Protein AF-A0A961IF48-F1 (afdb_monomer)

pLDDT: mean 89.87, std 9.34, range [48.53, 97.75]

Foldseek 3Di:
DDDPVVCVPAQEDEDAPDPTFWDPLVPLQVLQQVLQVVLCVVPVDDPDRDHSVLQVVCPQPALQVSLCSRGVPDDSVSSVVSSVSSVVSSVVCVVVPDTDTPPCSVVVVVVSVVVNHHYHYDGSDD

Nearest PDB structures (foldseek):
  3d6j-assembly1_A  TM=7.816E-01  e=1.452E-04  Bacteroides fragilis NCTC 9343
  8h5s-assembly1_A  TM=7.092E-01  e=9.292E-04  Mycobacterium tuberculosis H37Rv
  4uas-assembly2_B  TM=6.789E-01  e=2.822E-02  Cereibacter sphaeroides
  4uau-assembly2_B  TM=6.406E-01  e=6.146E-02  Cereibacter sphaeroides

Sequence (126 aa):
MSDPSTLKNIKNILWDVDGTLFSSEGIIHQIYQDVFQAYRARHGVPRRVPTLPEILDQIGKPVKTIFENLAPDLSDEQRSQIGLSILHGLVQAITSGLGEHYADVRAVLEALHGRGYRFFAASNGR

Radius of gyration: 18.22 Å; Cα contacts (8 Å, |Δi|>4): 117; chains: 1; bounding box: 40×29×53 Å

Structure (mmCIF, N/CA/C/O backbone):
data_AF-A0A961IF48-F1
#
_entry.id   AF-A0A961IF48-F1
#
loop_
_atom_site.group_PDB
_atom_site.id
_atom_site.type_symbol
_atom_site.label_atom_id
_atom_site.label_alt_id
_atom_site.label_comp_id
_atom_site.label_asym_id
_atom_site.label_entity_id
_atom_site.label_seq_id
_atom_site.pdbx_PDB_ins_code
_atom_site.Cartn_x
_atom_site.Cartn_y
_atom_site.Cartn_z
_atom_site.occupancy
_atom_site.B_iso_or_equiv
_atom_site.auth_seq_id
_atom_site.auth_comp_id
_atom_site.auth_asym_id
_atom_site.auth_atom_id
_atom_site.pdbx_PDB_model_num
ATOM 1 N N . MET A 1 1 ? -3.699 -18.959 23.657 1.00 48.53 1 MET A N 1
ATOM 2 C CA . MET A 1 1 ? -4.980 -18.224 23.583 1.00 48.53 1 MET A CA 1
ATOM 3 C C . MET A 1 1 ? -5.005 -17.247 24.741 1.00 48.53 1 MET A C 1
ATOM 5 O O . MET A 1 1 ? -4.763 -17.671 25.862 1.00 48.53 1 MET A O 1
ATOM 9 N N . SER A 1 2 ? -5.179 -15.959 24.465 1.00 58.34 2 SER A N 1
ATOM 10 C CA . SER A 1 2 ? -5.225 -14.902 25.482 1.00 58.34 2 SER A CA 1
ATOM 11 C C . SER A 1 2 ? -6.478 -15.060 26.349 1.00 58.34 2 SER A C 1
ATOM 13 O O . SER A 1 2 ? -7.533 -15.412 25.823 1.00 58.34 2 SER A O 1
ATOM 15 N N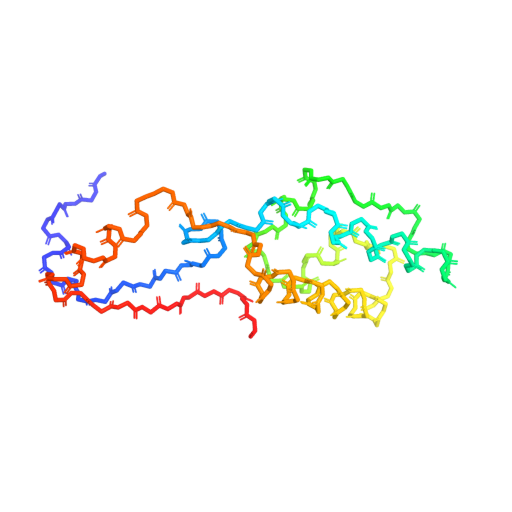 . ASP A 1 3 ? -6.383 -14.794 27.653 1.00 65.81 3 ASP A N 1
ATOM 16 C CA . ASP A 1 3 ? -7.545 -14.774 28.549 1.00 65.81 3 ASP A CA 1
ATOM 17 C C . ASP A 1 3 ? -8.537 -13.679 28.086 1.00 65.81 3 ASP A C 1
ATOM 19 O O . ASP A 1 3 ? -8.134 -12.515 27.964 1.00 65.81 3 ASP A O 1
ATOM 23 N N . PRO A 1 4 ? -9.822 -13.995 27.829 1.00 61.09 4 PRO A N 1
ATOM 24 C CA . PRO A 1 4 ? -10.849 -13.011 27.474 1.00 61.09 4 PRO A CA 1
ATOM 25 C C . PRO A 1 4 ? -10.985 -11.855 28.479 1.00 61.09 4 PRO A C 1
ATOM 27 O O . PRO A 1 4 ? -11.462 -10.775 28.125 1.00 61.09 4 PRO A O 1
ATOM 30 N N . SER A 1 5 ? -10.550 -12.048 29.730 1.00 65.12 5 SER A N 1
ATOM 31 C CA . SER A 1 5 ? -10.527 -11.007 30.759 1.00 65.12 5 SER A CA 1
ATOM 32 C C . SER A 1 5 ? -9.599 -9.830 30.417 1.00 65.12 5 SER A C 1
ATOM 34 O O . SER A 1 5 ? -9.872 -8.701 30.830 1.00 65.12 5 SER A O 1
ATOM 36 N N . THR A 1 6 ? -8.571 -10.057 29.589 1.00 64.50 6 THR A N 1
ATOM 37 C CA . THR A 1 6 ? -7.548 -9.061 29.217 1.00 64.50 6 THR A CA 1
ATOM 38 C C . THR A 1 6 ? -8.125 -7.891 28.406 1.00 64.50 6 THR A C 1
ATOM 40 O O . THR A 1 6 ? -7.584 -6.789 28.420 1.00 64.50 6 THR A O 1
ATOM 43 N N . LEU A 1 7 ? -9.259 -8.095 27.724 1.00 68.25 7 LEU A N 1
ATOM 44 C CA . LEU A 1 7 ? -9.898 -7.076 26.880 1.00 68.25 7 LEU A CA 1
ATOM 45 C C . LEU A 1 7 ? -10.896 -6.185 27.641 1.00 68.25 7 LEU A C 1
ATOM 47 O O . LEU A 1 7 ? -11.366 -5.192 27.082 1.00 68.25 7 LEU A O 1
ATOM 51 N N . LYS A 1 8 ? -11.220 -6.501 28.908 1.00 71.50 8 LYS A N 1
ATOM 52 C CA . LYS A 1 8 ? -12.297 -5.838 29.678 1.00 71.50 8 LYS A CA 1
ATOM 53 C C . LYS A 1 8 ? -12.125 -4.322 29.827 1.00 71.50 8 LYS A C 1
ATOM 55 O O . LYS A 1 8 ? -13.119 -3.617 29.979 1.00 71.50 8 LYS A O 1
ATOM 60 N N . ASN A 1 9 ? -10.893 -3.823 29.732 1.00 81.31 9 ASN A N 1
ATOM 61 C CA . ASN A 1 9 ? -10.572 -2.405 29.915 1.00 81.31 9 ASN A CA 1
ATOM 62 C C . ASN A 1 9 ? -10.121 -1.700 28.626 1.00 81.31 9 ASN A C 1
ATOM 64 O O . ASN A 1 9 ? -9.730 -0.533 28.677 1.00 81.31 9 ASN A O 1
ATOM 68 N N . ILE A 1 10 ? -10.175 -2.364 27.466 1.00 86.31 10 ILE A N 1
ATOM 69 C CA . ILE A 1 10 ? -9.822 -1.713 26.202 1.00 86.31 10 ILE A CA 1
ATOM 70 C C . ILE A 1 10 ? -10.918 -0.719 25.825 1.00 86.31 10 ILE A C 1
ATOM 72 O O . ILE A 1 10 ? -12.102 -1.050 25.795 1.00 86.31 10 ILE A O 1
ATOM 76 N N . LYS A 1 11 ? -10.504 0.512 25.523 1.00 89.44 11 LYS A N 1
ATOM 77 C CA . LYS A 1 11 ? -11.384 1.597 25.060 1.00 89.44 11 LYS A CA 1
ATOM 78 C C . LYS A 1 11 ? -10.952 2.211 23.735 1.00 89.44 11 LYS A C 1
ATOM 80 O O . LYS A 1 11 ? -11.715 2.970 23.150 1.00 89.44 11 LYS A O 1
ATOM 85 N N . ASN A 1 12 ? -9.753 1.885 23.264 1.00 93.94 12 ASN A N 1
ATOM 86 C CA . ASN A 1 12 ? -9.179 2.426 22.039 1.00 93.94 12 ASN A CA 1
ATOM 87 C C . ASN A 1 12 ? -8.789 1.266 21.132 1.00 93.94 12 ASN A C 1
ATOM 89 O O . ASN A 1 12 ? -8.155 0.3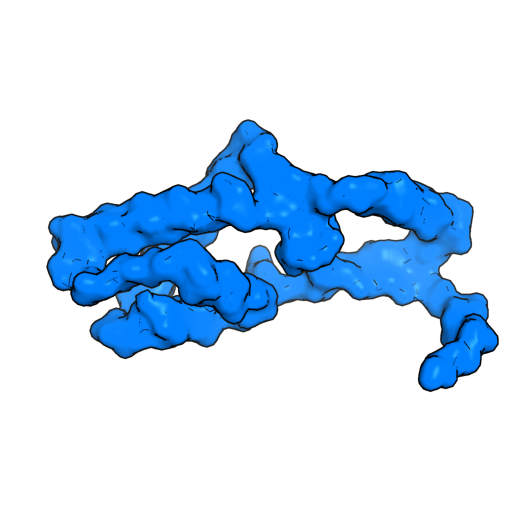23 21.603 1.00 93.94 12 ASN A O 1
ATOM 93 N N . ILE A 1 13 ? -9.148 1.356 19.857 1.00 93.50 13 ILE A N 1
ATOM 94 C CA . ILE A 1 13 ? -8.756 0.396 18.829 1.00 93.50 13 ILE A CA 1
ATOM 95 C C . ILE A 1 13 ? -8.024 1.169 17.739 1.00 93.50 13 ILE A C 1
ATOM 97 O O . ILE A 1 13 ? -8.522 2.187 17.253 1.00 93.50 13 ILE A O 1
ATOM 101 N N . LEU A 1 14 ? -6.825 0.702 17.409 1.00 94.12 14 LEU A N 1
ATOM 102 C CA . LEU A 1 14 ? -6.018 1.222 16.318 1.00 94.12 14 LEU A CA 1
ATOM 103 C C . LEU A 1 14 ? -6.194 0.266 15.140 1.00 94.12 14 LEU A C 1
ATOM 105 O O . LEU A 1 14 ? -5.973 -0.934 15.294 1.00 94.12 14 LEU A O 1
ATOM 109 N N . TRP A 1 15 ? -6.613 0.800 14.000 1.00 92.12 15 TRP A N 1
ATOM 110 C CA . TRP A 1 15 ? -6.866 0.045 12.781 1.00 92.12 15 TRP A CA 1
ATOM 111 C C . TRP A 1 15 ? -5.832 0.408 11.731 1.00 92.12 15 TRP A C 1
ATOM 113 O O . TRP A 1 15 ? -5.635 1.592 11.455 1.00 92.12 15 TRP A O 1
ATOM 123 N N . ASP A 1 16 ? -5.230 -0.594 11.103 1.00 90.19 16 ASP A N 1
ATOM 124 C CA . ASP A 1 16 ? -4.688 -0.368 9.768 1.00 90.19 16 ASP A CA 1
ATOM 125 C C . ASP A 1 16 ? -5.846 -0.081 8.789 1.00 90.19 16 ASP A C 1
ATOM 127 O O . ASP A 1 16 ? -7.014 -0.346 9.091 1.00 90.19 16 ASP A O 1
ATOM 131 N N . VAL A 1 17 ? -5.544 0.509 7.636 1.00 87.44 17 VAL A N 1
ATOM 132 C CA . VAL A 1 17 ? -6.547 0.919 6.644 1.00 87.44 17 VAL A CA 1
ATOM 133 C C . VAL A 1 17 ? -6.540 -0.042 5.464 1.00 87.44 17 VAL A C 1
ATOM 135 O O . VAL A 1 17 ? -7.516 -0.774 5.270 1.00 87.44 17 VAL A O 1
ATOM 138 N N . ASP A 1 18 ? -5.444 -0.070 4.707 1.00 83.94 18 ASP A N 1
ATOM 139 C CA . ASP A 1 18 ? -5.292 -0.929 3.535 1.00 83.94 18 ASP A CA 1
ATOM 140 C C . ASP A 1 18 ? -5.229 -2.399 3.954 1.00 83.94 18 ASP A C 1
ATOM 142 O O . ASP A 1 18 ? -4.505 -2.774 4.870 1.00 83.94 18 ASP A O 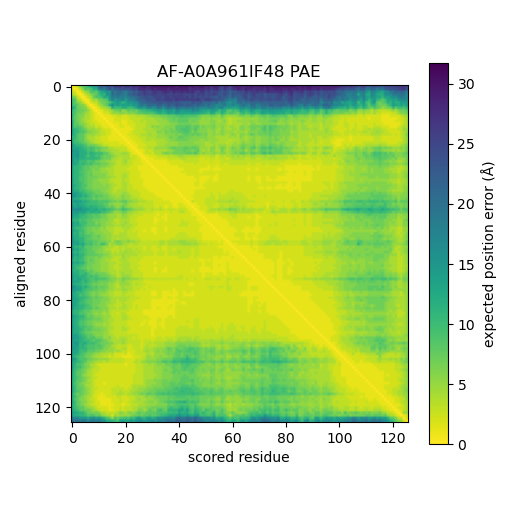1
ATOM 146 N N . GLY A 1 19 ? -6.032 -3.249 3.317 1.00 82.12 19 GLY A N 1
ATOM 147 C CA . GLY A 1 19 ? -6.089 -4.671 3.673 1.00 82.12 19 GLY A CA 1
ATOM 148 C C . GLY A 1 19 ? -6.826 -4.971 4.986 1.00 82.12 19 GLY A C 1
ATOM 149 O O . GLY A 1 19 ? -6.933 -6.136 5.356 1.00 82.12 19 GLY A O 1
ATOM 150 N N . THR A 1 20 ? -7.362 -3.952 5.673 1.00 89.88 20 THR A N 1
ATOM 151 C CA . THR A 1 20 ? -8.121 -4.111 6.928 1.00 89.88 20 THR A CA 1
ATOM 152 C C . THR A 1 20 ? -9.515 -3.488 6.849 1.00 89.88 20 THR A C 1
ATOM 154 O O . THR A 1 20 ? -10.514 -4.189 6.988 1.00 89.88 20 THR A O 1
ATOM 157 N N . LEU A 1 21 ? -9.609 -2.174 6.627 1.00 90.69 21 LEU A N 1
ATOM 158 C CA . LEU A 1 21 ? -10.887 -1.459 6.504 1.00 90.69 21 LEU A CA 1
ATOM 159 C C . LEU A 1 21 ? -11.294 -1.261 5.042 1.00 90.69 21 LEU A C 1
ATOM 161 O O . LEU A 1 21 ? -12.484 -1.207 4.727 1.00 90.69 21 LEU A O 1
ATOM 165 N N . PHE A 1 22 ? -10.303 -1.152 4.160 1.00 88.38 22 PHE A N 1
ATOM 166 C CA . PHE A 1 22 ? -10.475 -0.811 2.758 1.00 88.38 22 PHE A CA 1
ATOM 167 C C . PHE A 1 22 ? -9.595 -1.698 1.873 1.00 88.38 22 PHE A C 1
ATOM 169 O O . PHE A 1 22 ? -8.462 -2.030 2.230 1.00 88.38 22 PHE A O 1
ATOM 176 N N . SER A 1 23 ? -10.125 -2.076 0.714 1.00 86.69 23 SER A N 1
ATOM 177 C CA . SER A 1 23 ? -9.415 -2.786 -0.340 1.00 86.69 23 SER A CA 1
ATOM 178 C C . SER A 1 23 ? -9.217 -1.869 -1.542 1.00 86.69 23 SER A C 1
ATOM 180 O O . SER A 1 23 ? -10.168 -1.371 -2.151 1.00 86.69 23 SER A O 1
ATOM 182 N N . SER A 1 24 ? -7.949 -1.682 -1.900 1.00 83.31 24 SER A N 1
ATOM 183 C CA . SER A 1 24 ? -7.517 -1.028 -3.133 1.00 83.31 24 SER A CA 1
ATOM 184 C C . SER A 1 24 ? -7.109 -2.039 -4.216 1.00 83.31 24 SER A C 1
ATOM 186 O O . SER A 1 24 ? -6.692 -1.632 -5.298 1.00 83.31 24 SER A O 1
ATOM 188 N N . GLU A 1 25 ? -7.267 -3.351 -3.991 1.00 83.31 25 GLU A N 1
ATOM 189 C CA . GLU A 1 25 ? -6.801 -4.396 -4.920 1.00 83.31 25 GLU A CA 1
ATOM 190 C C . GLU A 1 25 ? -7.399 -4.254 -6.328 1.00 83.31 25 GLU A C 1
ATOM 192 O O . GLU A 1 25 ? -6.690 -4.386 -7.328 1.00 83.31 25 GLU A O 1
ATOM 197 N N . GLY A 1 26 ? -8.686 -3.900 -6.413 1.00 83.69 26 GLY A N 1
ATOM 198 C CA . GLY A 1 26 ? -9.387 -3.713 -7.687 1.00 83.69 26 GLY A CA 1
ATOM 199 C C . GLY A 1 26 ? -8.892 -2.524 -8.519 1.00 83.69 26 GLY A C 1
ATOM 200 O O . GLY A 1 26 ? -9.120 -2.490 -9.726 1.00 83.69 26 GLY A O 1
ATOM 201 N N . ILE A 1 27 ? -8.198 -1.560 -7.905 1.00 89.00 27 ILE A N 1
ATOM 202 C CA . ILE A 1 27 ? -7.684 -0.355 -8.582 1.00 89.00 27 ILE A CA 1
ATOM 203 C C . ILE A 1 27 ? -6.162 -0.360 -8.724 1.00 89.00 27 ILE A C 1
ATOM 205 O O . ILE A 1 27 ? -5.619 0.238 -9.656 1.00 89.00 27 ILE A O 1
ATOM 209 N N . ILE A 1 28 ? -5.459 -1.047 -7.824 1.00 90.38 28 ILE A N 1
ATOM 210 C CA . ILE A 1 28 ? -4.011 -0.923 -7.694 1.00 90.38 28 ILE A CA 1
ATOM 211 C C . ILE A 1 28 ? -3.269 -1.472 -8.905 1.00 90.38 28 ILE A C 1
ATOM 213 O O . ILE A 1 28 ? -2.295 -0.870 -9.352 1.00 90.38 28 ILE A O 1
ATOM 217 N N . HIS A 1 29 ? -3.756 -2.577 -9.479 1.00 91.50 29 HIS A N 1
ATOM 218 C CA . HIS A 1 29 ? -3.082 -3.215 -10.600 1.00 91.50 29 HIS A CA 1
ATOM 219 C C . HIS A 1 29 ? -2.965 -2.260 -11.784 1.00 91.50 29 HIS A C 1
ATOM 221 O O . HIS A 1 29 ? -1.870 -2.046 -12.302 1.00 91.50 29 HIS A O 1
ATOM 227 N N . GLN A 1 30 ? -4.093 -1.670 -12.184 1.00 92.81 30 GLN A N 1
ATOM 228 C CA . GLN A 1 30 ? -4.162 -0.833 -13.371 1.00 92.81 30 GLN A CA 1
ATOM 229 C C . GLN A 1 30 ? -3.312 0.428 -13.200 1.00 92.81 30 GLN A C 1
ATOM 231 O O . GLN A 1 30 ? -2.512 0.747 -14.072 1.00 92.81 30 GLN A O 1
ATOM 236 N N . ILE A 1 31 ? -3.398 1.083 -12.039 1.00 95.69 31 ILE A N 1
ATOM 237 C CA . ILE A 1 31 ? -2.632 2.305 -11.760 1.00 95.69 31 ILE A CA 1
ATOM 238 C C . ILE A 1 31 ? -1.125 2.038 -11.797 1.00 95.69 31 ILE A C 1
ATOM 240 O O . ILE A 1 31 ? -0.373 2.808 -12.396 1.00 95.69 31 ILE A O 1
ATOM 244 N N . TYR A 1 32 ? -0.666 0.939 -11.192 1.00 96.44 32 TYR A N 1
ATOM 245 C CA . TYR A 1 32 ? 0.748 0.572 -11.243 1.00 96.44 32 TYR A CA 1
ATOM 246 C C . TYR A 1 32 ? 1.192 0.251 -12.672 1.00 96.44 32 TYR A C 1
ATOM 248 O O . TYR A 1 32 ? 2.245 0.730 -13.090 1.00 96.44 32 TYR A O 1
ATOM 256 N N . GLN A 1 33 ? 0.401 -0.515 -13.431 1.00 96.31 33 GLN A N 1
ATOM 257 C CA . GLN A 1 33 ? 0.705 -0.816 -14.832 1.00 96.31 33 GLN A CA 1
ATOM 258 C C . GLN A 1 33 ? 0.839 0.467 -15.653 1.00 96.31 33 GLN A C 1
ATOM 260 O O . GLN A 1 33 ? 1.871 0.668 -16.292 1.00 96.31 33 GLN A O 1
ATOM 265 N N . ASP A 1 34 ? -0.146 1.359 -15.575 1.00 96.75 34 ASP A N 1
ATOM 266 C CA . ASP A 1 34 ? -0.177 2.594 -16.355 1.00 96.75 34 ASP A CA 1
ATOM 267 C C . ASP A 1 34 ? 1.024 3.486 -16.038 1.00 96.75 34 ASP A C 1
ATOM 269 O O . ASP A 1 34 ? 1.715 3.952 -16.947 1.00 96.75 34 ASP A O 1
ATOM 273 N N . VAL A 1 35 ? 1.340 3.675 -14.752 1.00 97.75 35 VAL A N 1
ATOM 274 C CA . VAL A 1 35 ? 2.470 4.518 -14.344 1.00 97.75 35 VAL A CA 1
ATOM 275 C C . VAL A 1 35 ? 3.804 3.908 -14.766 1.00 97.75 35 VAL A C 1
ATOM 277 O O . VAL A 1 35 ? 4.629 4.607 -15.357 1.00 97.75 35 VAL A O 1
ATOM 280 N N . PHE A 1 36 ? 4.042 2.621 -14.497 1.00 97.50 36 PHE A N 1
ATOM 281 C CA . PHE A 1 36 ? 5.310 1.980 -14.856 1.00 97.50 36 PHE A CA 1
ATOM 282 C C . PHE A 1 36 ? 5.508 1.926 -16.374 1.00 97.50 36 PHE A C 1
ATOM 284 O O . PHE A 1 36 ? 6.613 2.181 -16.859 1.00 97.50 36 PHE A O 1
ATOM 291 N N . GLN A 1 37 ? 4.453 1.629 -17.137 1.00 97.31 37 GLN A N 1
ATOM 292 C CA . GLN A 1 37 ? 4.514 1.606 -18.597 1.00 97.31 37 GLN A CA 1
ATOM 293 C C . GLN A 1 37 ? 4.752 3.004 -19.171 1.00 97.31 37 GLN A C 1
ATOM 295 O O . GLN A 1 37 ? 5.627 3.160 -20.025 1.00 97.31 37 GLN A O 1
ATOM 300 N N . ALA A 1 38 ? 4.051 4.029 -18.675 1.00 97.25 38 ALA A N 1
ATOM 301 C CA . ALA A 1 38 ? 4.257 5.411 -19.103 1.00 97.25 38 ALA A CA 1
ATOM 302 C C . ALA A 1 38 ? 5.675 5.905 -18.775 1.00 97.25 38 ALA A C 1
ATOM 304 O O . ALA A 1 38 ? 6.337 6.514 -19.621 1.00 97.25 38 ALA A O 1
ATOM 305 N N . TYR A 1 39 ? 6.178 5.594 -17.577 1.00 97.50 39 TYR A N 1
ATOM 306 C CA . TYR A 1 39 ? 7.535 5.952 -17.167 1.00 97.50 39 TYR A CA 1
ATOM 307 C C . TYR A 1 39 ? 8.581 5.272 -18.061 1.00 97.50 39 TYR A C 1
ATOM 309 O O . TYR A 1 39 ? 9.485 5.933 -18.578 1.00 97.50 39 TYR A O 1
ATOM 317 N N . ARG A 1 40 ? 8.395 3.979 -18.353 1.00 96.62 40 ARG A N 1
ATOM 318 C CA . ARG A 1 40 ? 9.249 3.216 -19.271 1.00 96.62 40 ARG A CA 1
ATOM 319 C C . ARG A 1 40 ? 9.213 3.745 -20.695 1.00 96.62 40 ARG A C 1
ATOM 321 O O . ARG A 1 40 ? 10.269 3.858 -21.311 1.00 96.62 40 ARG A O 1
ATOM 328 N N . ALA A 1 41 ? 8.044 4.102 -21.216 1.00 96.88 41 ALA A N 1
ATOM 329 C CA . ALA A 1 41 ? 7.922 4.687 -22.548 1.00 96.88 41 ALA A CA 1
ATOM 330 C C . ALA A 1 41 ? 8.668 6.029 -22.654 1.00 96.88 41 ALA A C 1
ATOM 332 O O . ALA A 1 41 ? 9.271 6.320 -23.684 1.00 96.88 41 ALA A O 1
ATOM 333 N N . ARG A 1 42 ? 8.664 6.826 -21.579 1.00 97.06 42 ARG A N 1
ATOM 334 C CA . ARG A 1 42 ? 9.309 8.144 -21.538 1.00 97.06 42 ARG A CA 1
ATOM 335 C C . ARG A 1 42 ? 10.818 8.090 -21.292 1.00 97.06 42 ARG A C 1
ATOM 337 O O . ARG A 1 42 ? 11.544 8.918 -21.836 1.00 97.06 42 ARG A O 1
ATOM 344 N N . HIS A 1 43 ? 11.285 7.162 -20.459 1.00 96.38 43 HIS A N 1
ATOM 345 C CA . HIS A 1 43 ? 12.661 7.155 -19.946 1.00 96.38 43 HIS A CA 1
ATOM 346 C C . HIS A 1 43 ? 13.472 5.906 -20.323 1.00 96.38 43 HIS A C 1
ATOM 348 O O . HIS A 1 43 ? 14.669 5.854 -20.054 1.00 96.38 43 HIS A O 1
ATOM 354 N N . GLY A 1 44 ? 12.848 4.889 -20.922 1.00 95.94 44 GLY A N 1
ATOM 355 C CA . GLY A 1 44 ? 13.485 3.609 -21.257 1.00 95.94 44 GLY A CA 1
ATOM 356 C C . GLY A 1 44 ? 13.715 2.668 -20.065 1.00 95.94 44 GLY A C 1
ATOM 357 O O . GLY A 1 44 ? 14.268 1.583 -20.241 1.00 95.94 44 GLY A O 1
ATOM 358 N N . VAL A 1 45 ? 13.283 3.058 -18.862 1.00 94.75 45 VAL A N 1
ATOM 359 C CA . VAL A 1 45 ? 13.424 2.326 -17.589 1.00 94.75 45 VAL A CA 1
ATOM 360 C C . VAL A 1 45 ? 12.133 2.456 -16.762 1.00 94.75 45 VAL A C 1
ATOM 362 O O . VAL A 1 45 ? 11.409 3.420 -16.988 1.00 94.75 45 VAL A O 1
ATOM 365 N N . PRO A 1 46 ? 11.82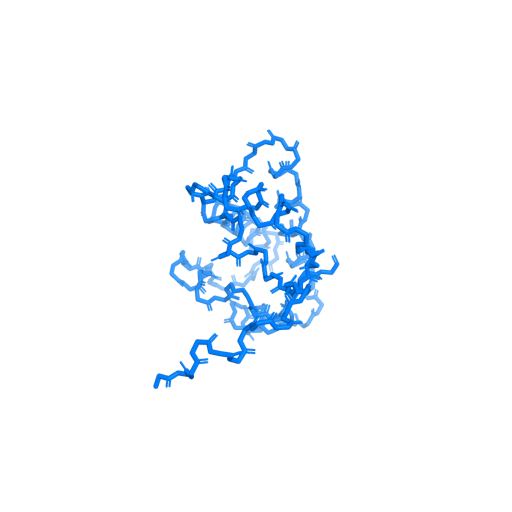4 1.565 -15.803 1.00 93.25 46 PRO A N 1
ATOM 366 C CA . PRO A 1 46 ? 12.556 0.342 -15.470 1.00 93.25 46 PRO A CA 1
ATOM 367 C C . PRO A 1 46 ? 12.441 -0.699 -16.584 1.00 93.25 46 PRO A C 1
ATOM 369 O O . PRO A 1 46 ? 11.550 -0.643 -17.437 1.00 93.25 46 PRO A O 1
ATOM 372 N N . ARG A 1 47 ? 13.365 -1.664 -16.612 1.00 89.69 47 ARG A N 1
ATOM 373 C CA . ARG A 1 47 ? 13.352 -2.714 -17.652 1.00 89.69 47 ARG A CA 1
ATOM 374 C C . ARG A 1 47 ? 12.119 -3.608 -17.567 1.00 89.69 47 ARG A C 1
ATOM 376 O O . ARG A 1 47 ? 11.695 -4.155 -18.586 1.00 89.69 47 ARG A O 1
ATOM 383 N N . ARG A 1 48 ? 11.565 -3.744 -16.364 1.00 93.12 48 ARG A N 1
ATOM 384 C CA . ARG A 1 48 ? 10.456 -4.630 -16.027 1.00 93.12 48 ARG A CA 1
ATOM 385 C C . ARG A 1 48 ? 9.321 -3.838 -15.393 1.00 93.12 48 ARG A C 1
ATOM 387 O O . ARG A 1 48 ? 9.563 -2.945 -14.589 1.00 93.12 48 ARG A O 1
ATOM 394 N N . VAL A 1 49 ? 8.094 -4.210 -15.738 1.00 95.12 49 VAL A N 1
ATOM 395 C CA . VAL A 1 49 ? 6.884 -3.752 -15.053 1.00 95.12 49 VAL A CA 1
ATOM 396 C C . VAL A 1 49 ? 6.474 -4.846 -14.062 1.00 95.12 49 VAL A C 1
ATOM 398 O O . VAL A 1 49 ? 6.455 -6.016 -14.460 1.00 95.12 49 VAL A O 1
ATOM 401 N N . PRO A 1 50 ? 6.213 -4.520 -12.786 1.00 95.56 50 PRO A N 1
ATOM 402 C CA . PRO A 1 50 ? 5.852 -5.521 -11.792 1.00 95.56 50 PRO A CA 1
ATOM 403 C C . PRO A 1 50 ? 4.495 -6.161 -12.103 1.00 95.56 50 PRO A C 1
ATOM 405 O O . PRO A 1 50 ? 3.598 -5.535 -12.668 1.00 95.56 50 PRO A O 1
ATOM 408 N N . THR A 1 51 ? 4.354 -7.431 -11.742 1.00 95.12 51 THR A N 1
ATOM 409 C CA . THR A 1 51 ? 3.104 -8.191 -11.855 1.00 95.12 51 THR A CA 1
ATOM 410 C C . THR A 1 51 ? 2.173 -7.890 -10.681 1.00 95.12 51 THR A C 1
ATOM 412 O O . THR A 1 51 ? 2.620 -7.424 -9.632 1.00 95.12 51 THR A O 1
ATOM 415 N N . LEU A 1 52 ? 0.877 -8.195 -10.820 1.00 91.31 52 LEU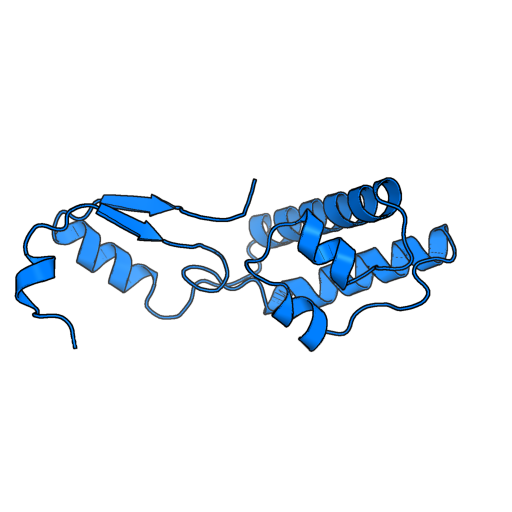 A N 1
ATOM 416 C CA . LEU A 1 52 ? -0.081 -8.015 -9.727 1.00 91.31 52 LEU A CA 1
ATOM 417 C C . LEU A 1 52 ? 0.340 -8.725 -8.424 1.00 91.31 52 LEU A C 1
ATOM 419 O O . LEU A 1 52 ? 0.361 -8.050 -7.399 1.00 91.31 52 LEU A O 1
ATOM 423 N N . PRO A 1 53 ? 0.747 -10.013 -8.419 1.00 93.62 53 PRO A N 1
ATOM 424 C CA . PRO A 1 53 ? 1.194 -10.664 -7.186 1.00 93.62 53 PRO A CA 1
ATOM 425 C C . PRO A 1 53 ? 2.362 -9.946 -6.498 1.00 93.62 53 PRO A C 1
ATOM 427 O O . PRO A 1 53 ? 2.393 -9.852 -5.277 1.00 93.62 53 PRO A O 1
ATOM 430 N N . GLU A 1 54 ? 3.305 -9.397 -7.268 1.00 94.88 54 GLU A N 1
ATOM 431 C CA . GLU A 1 54 ? 4.446 -8.664 -6.709 1.00 94.88 54 GLU A CA 1
ATOM 432 C C . GLU A 1 54 ? 4.035 -7.325 -6.102 1.00 94.88 54 GLU A C 1
ATOM 434 O O . GLU A 1 54 ? 4.582 -6.940 -5.070 1.00 94.88 54 GLU A O 1
ATOM 439 N N . ILE A 1 55 ? 3.077 -6.633 -6.731 1.00 93.62 55 ILE A N 1
ATOM 440 C CA . ILE A 1 55 ? 2.491 -5.392 -6.212 1.00 93.62 55 ILE A CA 1
ATOM 441 C C . ILE A 1 55 ? 1.750 -5.679 -4.902 1.00 93.62 55 ILE A C 1
ATOM 443 O O . ILE A 1 55 ? 1.989 -4.984 -3.917 1.00 93.62 55 ILE A O 1
ATOM 447 N N . LEU A 1 56 ? 0.907 -6.718 -4.872 1.00 88.56 56 LEU A N 1
ATOM 448 C CA . LEU A 1 56 ? 0.133 -7.098 -3.685 1.00 88.56 56 LEU A CA 1
ATOM 449 C C . LEU A 1 56 ? 1.032 -7.497 -2.508 1.00 88.56 56 LEU A C 1
ATOM 451 O O . LEU A 1 56 ? 0.766 -7.093 -1.381 1.00 88.56 56 LEU A O 1
ATOM 455 N N . ASP A 1 57 ? 2.146 -8.194 -2.758 1.00 91.12 57 ASP A N 1
ATOM 456 C CA . ASP A 1 57 ? 3.121 -8.531 -1.708 1.00 91.12 57 ASP A CA 1
ATOM 457 C C . ASP A 1 57 ? 3.763 -7.292 -1.055 1.00 91.12 57 ASP A C 1
ATOM 459 O O . ASP A 1 57 ? 4.314 -7.370 0.044 1.00 91.12 57 ASP A O 1
ATOM 463 N N . GLN A 1 58 ? 3.718 -6.127 -1.709 1.00 90.12 58 GLN A N 1
ATOM 464 C CA . GLN A 1 58 ? 4.271 -4.895 -1.148 1.00 90.12 58 GLN A CA 1
ATOM 465 C C . GLN A 1 58 ? 3.280 -4.098 -0.293 1.00 90.12 58 GLN A C 1
ATOM 467 O O . GLN A 1 58 ? 3.694 -3.143 0.369 1.00 90.12 58 GLN A O 1
ATOM 472 N N . ILE A 1 59 ? 2.000 -4.464 -0.279 1.00 84.44 59 ILE A N 1
ATOM 473 C CA . ILE A 1 59 ? 0.970 -3.705 0.435 1.00 84.44 59 ILE A CA 1
ATOM 474 C C . ILE A 1 59 ? 1.201 -3.756 1.942 1.00 84.44 59 ILE A C 1
ATOM 476 O O . ILE A 1 59 ? 1.629 -4.762 2.503 1.00 84.44 59 ILE A O 1
ATOM 480 N N . GLY A 1 60 ? 0.999 -2.606 2.587 1.00 81.19 60 GLY A N 1
ATOM 481 C CA . GLY A 1 60 ? 1.285 -2.405 4.005 1.00 81.19 60 GLY A CA 1
ATOM 482 C C . GLY A 1 60 ? 2.760 -2.140 4.336 1.00 81.19 60 GLY A C 1
ATOM 483 O O . GLY A 1 60 ? 3.049 -1.788 5.475 1.00 81.19 60 GLY A O 1
ATOM 484 N N . LYS A 1 61 ? 3.713 -2.243 3.394 1.00 87.81 61 LYS A N 1
ATOM 485 C CA . LYS A 1 61 ? 5.127 -1.885 3.643 1.00 87.81 61 LYS A CA 1
ATOM 486 C C . LYS A 1 61 ? 5.356 -0.365 3.517 1.00 87.81 61 LYS A C 1
ATOM 488 O O . LYS A 1 61 ? 4.586 0.325 2.851 1.00 87.81 61 LYS A O 1
ATOM 493 N N . PRO A 1 62 ? 6.436 0.196 4.096 1.00 88.88 62 PRO A N 1
ATOM 494 C CA . PRO A 1 62 ? 6.789 1.599 3.884 1.00 88.88 62 PRO A CA 1
ATOM 495 C C . PRO A 1 62 ? 7.035 1.917 2.403 1.00 88.88 62 PRO A C 1
ATOM 497 O O . PRO A 1 62 ? 7.738 1.176 1.719 1.00 88.88 62 PRO A O 1
ATOM 500 N N . VAL A 1 63 ? 6.541 3.065 1.926 1.00 88.56 63 VAL A N 1
ATOM 501 C CA . VAL A 1 63 ? 6.597 3.480 0.505 1.00 88.56 63 VAL A CA 1
ATOM 502 C C . VAL A 1 63 ? 7.995 3.356 -0.111 1.00 88.56 63 VAL A C 1
ATOM 504 O O . VAL A 1 63 ? 8.137 2.884 -1.237 1.00 88.56 63 VAL A O 1
ATOM 507 N N . LYS A 1 64 ? 9.043 3.744 0.627 1.00 90.69 64 LYS A N 1
ATOM 508 C CA . LYS A 1 64 ? 10.432 3.617 0.161 1.00 90.69 64 LYS A CA 1
ATOM 509 C C . LYS A 1 64 ? 10.785 2.155 -0.145 1.00 90.69 64 LYS A C 1
ATOM 511 O O . LYS A 1 64 ? 11.253 1.855 -1.238 1.00 90.69 64 LYS A O 1
ATOM 516 N N . THR A 1 65 ? 10.470 1.256 0.784 1.00 93.75 65 THR A N 1
ATOM 517 C CA . THR A 1 65 ? 10.709 -0.186 0.659 1.00 93.75 65 THR A CA 1
ATOM 518 C C . THR A 1 65 ? 9.904 -0.808 -0.480 1.00 93.75 65 THR A C 1
ATOM 520 O O . THR A 1 65 ? 10.426 -1.658 -1.197 1.00 93.75 65 THR A O 1
ATOM 523 N N . ILE A 1 66 ? 8.662 -0.360 -0.705 1.00 93.44 66 ILE A N 1
ATOM 524 C CA . ILE A 1 66 ? 7.838 -0.816 -1.837 1.00 93.44 66 ILE A CA 1
ATOM 525 C C . ILE A 1 66 ? 8.586 -0.609 -3.159 1.00 93.44 66 ILE A C 1
ATOM 527 O O . ILE A 1 66 ? 8.747 -1.548 -3.937 1.00 93.44 66 ILE A O 1
ATOM 531 N N . PHE A 1 67 ? 9.066 0.609 -3.422 1.00 95.31 67 PHE A N 1
ATOM 532 C CA . PHE A 1 67 ? 9.681 0.928 -4.713 1.00 95.31 67 PHE A CA 1
ATOM 533 C C . PHE A 1 67 ? 11.130 0.454 -4.845 1.00 95.31 67 PHE A C 1
ATOM 535 O O . PHE A 1 67 ? 11.570 0.199 -5.965 1.00 95.31 67 PHE A O 1
ATOM 542 N N . GLU A 1 68 ? 11.850 0.262 -3.738 1.00 96.25 68 GLU A N 1
ATOM 543 C CA . GLU A 1 68 ? 13.123 -0.472 -3.738 1.00 96.25 68 GLU A CA 1
ATOM 544 C C . GLU A 1 68 ? 12.932 -1.919 -4.218 1.00 96.25 68 GLU A C 1
ATOM 546 O O . GLU A 1 68 ? 13.715 -2.398 -5.038 1.00 96.25 68 GLU A O 1
ATOM 551 N N . ASN A 1 69 ? 11.859 -2.587 -3.781 1.00 96.44 69 ASN A N 1
ATOM 552 C CA . ASN A 1 69 ? 11.557 -3.965 -4.173 1.00 96.44 69 ASN A CA 1
ATOM 553 C C . ASN A 1 69 ? 11.001 -4.072 -5.602 1.00 96.44 69 ASN A C 1
ATOM 555 O O . ASN A 1 69 ? 11.381 -4.971 -6.352 1.00 96.44 69 ASN A O 1
ATOM 559 N N . LEU A 1 70 ? 10.094 -3.169 -5.993 1.00 96.50 70 LEU A N 1
ATOM 560 C CA . LEU A 1 70 ? 9.430 -3.223 -7.303 1.00 96.50 70 LEU A CA 1
ATOM 561 C C . LEU A 1 70 ? 10.301 -2.703 -8.451 1.00 96.50 70 LEU A C 1
ATOM 563 O O . LEU A 1 70 ? 10.136 -3.148 -9.587 1.00 96.50 70 LEU A O 1
ATOM 567 N N . ALA A 1 71 ? 11.209 -1.767 -8.170 1.00 96.19 71 ALA A N 1
ATOM 568 C CA . ALA A 1 71 ? 12.063 -1.125 -9.166 1.00 96.19 71 ALA A CA 1
ATOM 569 C C . ALA A 1 71 ? 13.523 -1.014 -8.674 1.00 96.19 71 ALA A C 1
ATOM 571 O O . ALA A 1 71 ? 14.056 0.091 -8.491 1.00 96.19 71 ALA A O 1
ATOM 572 N N . PRO A 1 72 ? 14.197 -2.155 -8.434 1.00 95.81 72 PRO A N 1
ATOM 573 C CA . PRO A 1 72 ? 15.546 -2.177 -7.873 1.00 95.81 72 PRO A CA 1
ATOM 574 C C . PRO A 1 72 ? 16.597 -1.569 -8.815 1.00 95.81 72 PRO A C 1
ATOM 576 O O . PRO A 1 72 ? 17.649 -1.138 -8.354 1.00 95.81 72 PRO A O 1
ATOM 579 N N . ASP A 1 73 ? 16.310 -1.482 -10.115 1.00 94.75 73 ASP A N 1
ATOM 580 C CA . ASP A 1 73 ? 17.180 -0.911 -11.148 1.00 94.75 73 ASP A CA 1
ATOM 581 C C . ASP A 1 73 ? 17.111 0.622 -11.259 1.00 94.75 73 ASP A C 1
ATOM 583 O O . ASP A 1 73 ? 17.912 1.218 -11.978 1.00 94.75 73 ASP A O 1
ATOM 587 N N . LEU A 1 74 ? 16.177 1.266 -10.558 1.00 97.00 74 LEU A N 1
ATOM 588 C CA . LEU A 1 74 ? 15.997 2.716 -10.588 1.00 97.00 74 LEU A CA 1
ATOM 589 C C . LEU A 1 74 ? 16.768 3.429 -9.477 1.00 97.00 74 LEU A C 1
ATOM 591 O O . LEU A 1 74 ? 17.004 2.873 -8.407 1.00 97.00 74 LEU A O 1
ATOM 595 N N . SER A 1 75 ? 17.115 4.695 -9.704 1.00 97.44 75 SER A N 1
ATOM 596 C CA . SER A 1 75 ? 17.621 5.565 -8.641 1.00 97.44 75 SER A CA 1
ATOM 597 C C . SER A 1 75 ? 16.505 5.982 -7.676 1.00 97.44 75 SER A C 1
ATOM 599 O O . SER A 1 75 ? 15.317 5.919 -8.002 1.00 97.44 75 SER A O 1
ATOM 601 N N . ASP A 1 76 ? 16.879 6.470 -6.493 1.00 96.19 76 ASP A N 1
ATOM 602 C CA . ASP A 1 76 ? 15.916 6.949 -5.492 1.00 96.19 76 ASP A CA 1
ATOM 603 C C . ASP A 1 76 ? 15.035 8.095 -6.014 1.00 96.19 76 ASP A C 1
ATOM 605 O O . ASP A 1 76 ? 13.840 8.147 -5.716 1.00 96.19 76 ASP A O 1
ATOM 609 N N . GLU A 1 77 ? 15.592 8.972 -6.850 1.00 97.00 77 GLU A N 1
ATOM 610 C CA . GLU A 1 77 ? 14.851 10.055 -7.504 1.00 97.00 77 GLU A CA 1
ATOM 611 C C . GLU A 1 77 ? 13.783 9.495 -8.459 1.00 97.00 77 GLU A C 1
ATOM 613 O O . GLU A 1 77 ? 12.621 9.897 -8.423 1.00 97.00 77 GLU A O 1
ATOM 618 N N . GLN A 1 78 ? 14.144 8.499 -9.274 1.00 97.56 78 GLN A N 1
ATOM 619 C CA . GLN A 1 78 ? 13.226 7.862 -10.223 1.00 97.56 78 GLN A CA 1
ATOM 620 C C . GLN A 1 78 ? 12.116 7.080 -9.506 1.00 97.56 78 GLN A C 1
ATOM 622 O O . GLN A 1 78 ? 10.943 7.188 -9.869 1.00 97.56 78 GLN A O 1
ATOM 627 N N . ARG A 1 79 ? 12.461 6.343 -8.441 1.00 97.44 79 ARG A N 1
ATOM 628 C CA . ARG A 1 79 ? 11.485 5.662 -7.573 1.00 97.44 79 ARG A CA 1
ATOM 629 C C . ARG A 1 79 ? 10.524 6.656 -6.929 1.00 97.44 79 ARG A C 1
ATOM 631 O O . ARG A 1 79 ? 9.327 6.393 -6.875 1.00 97.44 79 ARG A O 1
ATOM 638 N N . SER A 1 80 ? 11.029 7.809 -6.491 1.00 95.62 80 SER A N 1
ATOM 639 C CA . SER A 1 80 ? 10.207 8.870 -5.901 1.00 95.62 80 SER A CA 1
ATOM 640 C C . SER A 1 80 ? 9.211 9.449 -6.910 1.00 95.62 80 SER A C 1
ATOM 642 O O . SER A 1 80 ? 8.042 9.634 -6.578 1.00 95.62 80 SER A O 1
ATOM 644 N N . GLN A 1 81 ? 9.627 9.665 -8.161 1.00 96.81 81 GLN A N 1
ATOM 645 C CA . GLN A 1 81 ? 8.744 10.136 -9.238 1.00 96.81 81 GLN A CA 1
ATOM 646 C C . GLN A 1 81 ? 7.630 9.133 -9.568 1.00 96.81 81 GLN A C 1
ATOM 648 O O . GLN A 1 81 ? 6.465 9.520 -9.712 1.00 96.81 81 GLN A O 1
ATOM 653 N N . ILE A 1 82 ? 7.973 7.845 -9.662 1.00 96.62 82 ILE A N 1
ATOM 654 C CA . ILE A 1 82 ? 6.996 6.767 -9.862 1.00 96.62 82 ILE A CA 1
ATOM 655 C C . ILE A 1 82 ? 6.030 6.706 -8.679 1.00 96.62 82 ILE A C 1
ATOM 657 O O . ILE A 1 82 ? 4.817 6.683 -8.882 1.00 96.62 82 ILE A O 1
ATOM 661 N N . GLY A 1 83 ? 6.552 6.752 -7.452 1.00 95.31 83 GLY A N 1
ATOM 662 C CA . GLY A 1 83 ? 5.741 6.713 -6.241 1.00 95.31 83 GLY A CA 1
ATOM 663 C C . GLY A 1 83 ? 4.746 7.864 -6.141 1.00 95.31 83 GLY A C 1
ATOM 664 O O . GLY A 1 83 ? 3.583 7.631 -5.824 1.00 95.31 83 GLY A O 1
ATOM 665 N N . LEU A 1 84 ? 5.156 9.088 -6.485 1.00 95.19 84 LEU A N 1
ATOM 666 C CA . LEU A 1 84 ? 4.253 10.243 -6.540 1.00 95.19 84 LEU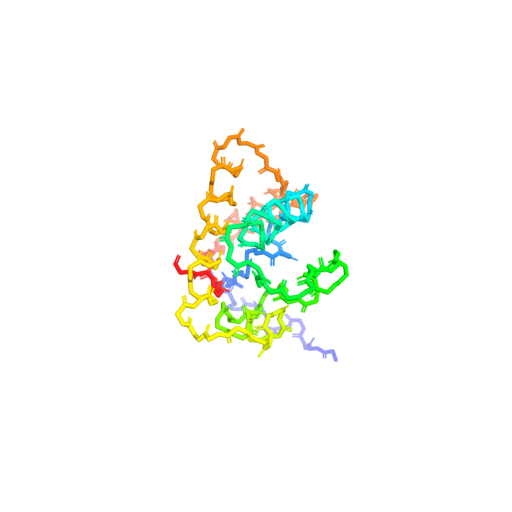 A CA 1
ATOM 667 C C . LEU A 1 84 ? 3.170 10.089 -7.615 1.00 95.19 84 LEU A C 1
ATOM 669 O O . LEU A 1 84 ? 2.013 10.431 -7.377 1.00 95.19 84 LEU A O 1
ATOM 673 N N . SER A 1 85 ? 3.528 9.551 -8.782 1.00 96.75 85 SER A N 1
ATOM 674 C CA . SER A 1 85 ? 2.579 9.338 -9.881 1.00 96.75 85 SER A CA 1
ATOM 675 C C . SER A 1 85 ? 1.526 8.284 -9.521 1.00 96.75 85 SER A C 1
ATOM 677 O O . SER A 1 85 ? 0.337 8.488 -9.763 1.00 96.75 85 SER A O 1
ATOM 679 N N . ILE A 1 86 ? 1.946 7.191 -8.876 1.00 95.44 86 ILE A N 1
ATOM 680 C CA . ILE A 1 86 ? 1.044 6.160 -8.346 1.00 95.44 86 ILE A CA 1
ATOM 681 C C . ILE A 1 86 ? 0.142 6.733 -7.257 1.00 95.44 86 ILE A C 1
ATOM 683 O O . ILE A 1 86 ? -1.064 6.504 -7.295 1.00 95.44 86 ILE A O 1
ATOM 687 N N . LEU A 1 87 ? 0.698 7.507 -6.319 1.00 92.88 87 LEU A N 1
ATOM 688 C CA . LEU A 1 87 ? -0.083 8.140 -5.257 1.00 92.88 87 LEU A CA 1
ATOM 689 C C . LEU A 1 87 ? -1.190 9.028 -5.837 1.00 92.88 87 LEU A C 1
ATOM 691 O O . LEU A 1 87 ? -2.342 8.904 -5.429 1.00 92.88 87 LEU A O 1
ATOM 695 N N . HIS A 1 88 ? -0.873 9.875 -6.820 1.00 94.62 88 HIS A N 1
ATOM 696 C CA . HIS A 1 88 ? -1.883 10.685 -7.502 1.00 94.62 88 HIS A CA 1
ATOM 697 C C . HIS A 1 88 ? -2.961 9.834 -8.179 1.00 94.62 88 HIS A C 1
ATOM 699 O O . HIS A 1 88 ? -4.145 10.127 -8.015 1.00 94.62 88 HIS A O 1
ATOM 705 N N . GLY A 1 89 ? -2.576 8.772 -8.893 1.00 94.31 89 GLY A N 1
ATOM 706 C CA . GLY A 1 89 ? -3.533 7.868 -9.534 1.00 94.31 89 GLY A CA 1
ATOM 707 C C . GLY A 1 89 ? -4.474 7.197 -8.529 1.00 94.31 89 GLY A C 1
ATOM 708 O O . GLY A 1 89 ? -5.686 7.179 -8.736 1.00 94.31 89 GLY A O 1
ATOM 709 N N . LEU A 1 90 ? -3.934 6.706 -7.408 1.00 91.69 90 LEU A N 1
ATOM 710 C CA . LEU A 1 90 ? -4.715 6.078 -6.336 1.00 91.69 90 LEU A CA 1
ATOM 711 C C . LEU A 1 90 ? -5.680 7.071 -5.685 1.00 91.69 90 LEU A C 1
ATOM 713 O O . LEU A 1 90 ? -6.864 6.771 -5.554 1.00 91.69 90 LEU A O 1
ATOM 717 N N . VAL A 1 91 ? -5.208 8.272 -5.339 1.00 91.19 91 VAL A N 1
ATOM 718 C CA . VAL A 1 91 ? -6.055 9.325 -4.759 1.00 91.19 91 VAL A CA 1
ATOM 719 C C . VAL A 1 91 ? -7.183 9.704 -5.716 1.00 91.19 91 VAL A C 1
ATOM 721 O O . VAL A 1 91 ? -8.334 9.822 -5.295 1.00 91.19 91 VAL A O 1
ATOM 724 N N . GLN A 1 92 ? -6.895 9.853 -7.009 1.00 93.81 92 GLN A N 1
ATOM 725 C CA . GLN A 1 92 ? -7.915 10.175 -8.004 1.00 93.81 92 GLN A CA 1
ATOM 726 C C . GLN A 1 92 ? -8.952 9.050 -8.144 1.00 93.81 92 GLN A C 1
ATOM 728 O O . GLN A 1 92 ? -10.151 9.325 -8.189 1.00 93.81 92 GLN A O 1
ATOM 733 N N . ALA A 1 93 ? -8.516 7.790 -8.176 1.00 91.69 93 ALA A N 1
ATOM 734 C CA . ALA A 1 93 ? -9.413 6.640 -8.256 1.00 91.69 93 ALA A CA 1
ATOM 735 C C . ALA A 1 93 ? -10.341 6.560 -7.033 1.00 91.69 93 ALA A C 1
ATOM 737 O O . ALA A 1 93 ? -11.558 6.468 -7.189 1.00 91.69 93 ALA A O 1
ATOM 738 N N . ILE A 1 94 ? -9.778 6.679 -5.828 1.00 89.69 94 ILE A N 1
ATOM 739 C CA . ILE A 1 94 ? -10.533 6.611 -4.571 1.00 89.69 94 ILE A CA 1
ATOM 740 C C . ILE A 1 94 ? -11.522 7.776 -4.462 1.00 89.69 94 ILE A C 1
ATOM 742 O O . ILE A 1 94 ? -12.691 7.572 -4.143 1.00 89.69 94 ILE A O 1
ATOM 746 N N . THR A 1 95 ? -11.096 9.001 -4.781 1.00 88.75 95 THR A N 1
ATOM 747 C CA . THR A 1 95 ? -11.988 10.178 -4.740 1.00 88.75 95 THR A CA 1
ATOM 748 C C . THR A 1 95 ? -13.090 10.129 -5.800 1.00 88.75 95 THR A C 1
ATOM 750 O O . THR A 1 95 ? -14.145 10.726 -5.605 1.00 88.75 95 THR A O 1
ATOM 753 N N . SER A 1 96 ? -12.890 9.363 -6.877 1.00 91.56 96 SER A N 1
ATOM 754 C CA . SER A 1 96 ? -13.913 9.075 -7.892 1.00 91.56 96 SER A CA 1
ATOM 755 C C . SER A 1 96 ? -14.862 7.932 -7.500 1.00 91.56 96 SER A C 1
ATOM 757 O O . SER A 1 96 ? -15.734 7.569 -8.286 1.00 91.56 96 SER A O 1
ATOM 759 N N . GLY A 1 97 ? -14.712 7.362 -6.300 1.00 88.31 97 GLY A N 1
ATOM 760 C CA . GLY A 1 97 ? -15.568 6.297 -5.778 1.00 88.31 97 GLY A CA 1
ATOM 761 C C . GLY A 1 97 ? -15.130 4.880 -6.150 1.00 88.31 97 GLY A C 1
ATOM 762 O O . GLY A 1 97 ? -15.934 3.961 -6.026 1.00 88.31 97 GLY A O 1
ATOM 763 N N . LEU A 1 98 ? -13.890 4.689 -6.615 1.00 89.25 98 LEU A N 1
ATOM 764 C CA . LEU A 1 98 ? -13.339 3.357 -6.863 1.00 89.25 98 LEU A CA 1
ATOM 765 C C . LEU A 1 98 ? -12.679 2.767 -5.605 1.00 89.25 98 LEU A C 1
ATOM 767 O O . LEU A 1 98 ? -12.191 3.490 -4.736 1.00 89.25 98 LEU A O 1
ATOM 771 N N . GLY A 1 99 ? -12.622 1.436 -5.556 1.00 85.31 99 GLY A N 1
ATOM 772 C CA . GLY A 1 99 ? -12.225 0.667 -4.375 1.00 85.31 99 GLY A CA 1
ATOM 773 C C . GLY A 1 99 ? -13.421 0.327 -3.487 1.00 85.31 99 GLY A C 1
ATOM 774 O O . GLY A 1 99 ? -14.546 0.766 -3.732 1.00 85.31 99 GLY A O 1
ATOM 775 N N . GLU A 1 100 ? -13.196 -0.504 -2.476 1.00 87.94 100 GLU A N 1
ATOM 776 C CA . GLU A 1 100 ? -14.285 -1.064 -1.679 1.00 87.94 100 GLU A CA 1
ATOM 777 C C . GLU A 1 100 ? -13.909 -1.214 -0.208 1.00 87.94 100 GLU A C 1
ATOM 779 O O . GLU A 1 100 ? -12.765 -1.479 0.146 1.00 87.94 100 GLU A O 1
ATOM 784 N N . HIS A 1 101 ? -14.892 -1.051 0.674 1.00 88.25 101 HIS A N 1
ATOM 785 C CA . HIS A 1 101 ? -14.738 -1.487 2.058 1.00 88.25 101 HIS A CA 1
ATOM 786 C C . HIS A 1 101 ? -14.975 -2.993 2.113 1.00 88.25 101 HIS A C 1
ATOM 788 O O . HIS A 1 101 ? -15.857 -3.496 1.414 1.00 88.25 101 HIS A O 1
ATOM 794 N N . TYR A 1 102 ? -14.249 -3.702 2.977 1.00 88.88 102 TYR A N 1
ATOM 795 C CA . TYR A 1 102 ? -14.548 -5.113 3.208 1.00 88.88 102 TYR A CA 1
ATOM 796 C C . TYR A 1 102 ? -15.975 -5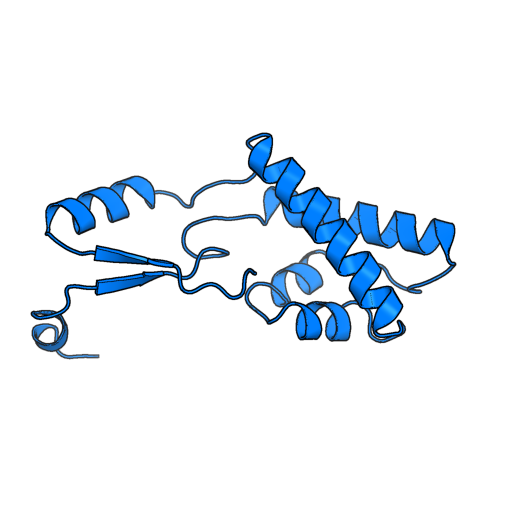.290 3.741 1.00 88.88 102 TYR A C 1
ATOM 798 O O . TYR A 1 102 ? -16.539 -4.401 4.395 1.00 88.88 102 TYR A O 1
ATOM 806 N N . ALA A 1 103 ? -16.553 -6.461 3.462 1.00 91.06 103 ALA A N 1
ATOM 807 C CA . ALA A 1 103 ? -17.870 -6.827 3.960 1.00 91.06 103 ALA A CA 1
ATOM 808 C C . ALA A 1 103 ? -17.954 -6.606 5.478 1.00 91.06 103 ALA A C 1
ATOM 810 O O . ALA A 1 103 ? -17.001 -6.853 6.216 1.00 91.06 103 ALA A O 1
ATOM 811 N N . ASP A 1 104 ? -19.096 -6.093 5.927 1.00 92.88 104 ASP A N 1
ATOM 812 C CA . ASP A 1 104 ? -19.413 -5.842 7.334 1.00 92.88 104 ASP A CA 1
ATOM 813 C C . ASP A 1 104 ? -18.519 -4.837 8.080 1.00 92.88 104 ASP A C 1
ATOM 815 O O . ASP A 1 104 ? -18.818 -4.537 9.235 1.00 92.88 104 ASP A O 1
ATOM 819 N N . VAL A 1 105 ? -17.503 -4.223 7.451 1.00 94.00 105 VAL A N 1
ATOM 820 C CA . VAL A 1 105 ? -16.651 -3.203 8.104 1.00 94.00 105 VAL A CA 1
ATOM 821 C C . VAL A 1 105 ? -17.504 -2.113 8.742 1.00 94.00 105 VAL A C 1
ATOM 823 O O . VAL A 1 105 ? -17.333 -1.788 9.915 1.00 94.00 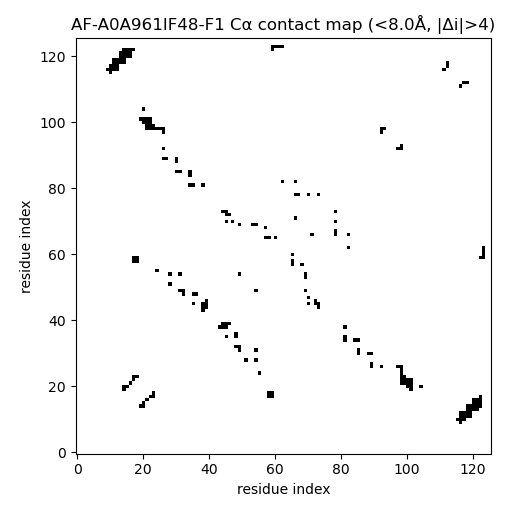105 VAL A O 1
ATOM 826 N N . ARG A 1 106 ? -18.489 -1.596 8.002 1.00 92.38 106 ARG A N 1
ATOM 827 C CA . ARG A 1 106 ? -19.430 -0.597 8.520 1.00 92.38 106 ARG A CA 1
ATOM 828 C C . ARG A 1 106 ? -20.180 -1.101 9.755 1.00 92.38 106 ARG A C 1
ATOM 830 O O . ARG A 1 106 ? -20.178 -0.423 10.777 1.00 92.38 106 ARG A O 1
ATOM 837 N N . ALA A 1 107 ? -20.775 -2.288 9.670 1.00 95.31 107 ALA A N 1
ATOM 838 C CA . ALA A 1 107 ? -21.570 -2.861 10.753 1.00 95.31 107 ALA A CA 1
ATOM 839 C C . ALA A 1 107 ? -20.723 -3.119 12.012 1.00 95.31 107 ALA A C 1
ATOM 841 O O . ALA A 1 107 ? -21.157 -2.841 13.130 1.00 95.31 107 ALA A O 1
ATOM 842 N N . VAL A 1 108 ? -19.489 -3.601 11.840 1.00 94.56 108 VAL A N 1
ATOM 843 C CA . VAL A 1 108 ? -18.540 -3.835 12.935 1.00 94.56 108 VAL A CA 1
ATOM 844 C C . VAL A 1 108 ? -18.141 -2.522 13.603 1.00 94.56 108 VAL A C 1
ATOM 846 O O . VAL A 1 108 ? -18.179 -2.426 14.833 1.00 94.56 108 VAL A O 1
ATOM 849 N N . LEU A 1 109 ? -17.795 -1.499 12.816 1.00 93.88 109 LEU A N 1
ATOM 850 C CA . LEU A 1 109 ? -17.438 -0.183 13.345 1.00 93.88 109 LEU A CA 1
ATOM 851 C C . LEU A 1 109 ? -18.614 0.452 14.097 1.00 93.88 109 LEU A C 1
ATOM 853 O O . LEU A 1 109 ? -18.424 0.957 15.202 1.00 93.88 109 LEU A O 1
ATOM 857 N N . GLU A 1 110 ? -19.833 0.371 13.565 1.00 94.62 110 GLU A N 1
ATOM 858 C CA . GLU A 1 110 ? -21.046 0.870 14.227 1.00 94.62 110 GLU A CA 1
ATOM 859 C C . GLU A 1 110 ? -21.314 0.139 15.554 1.00 94.62 110 GLU A C 1
ATOM 861 O O . GLU A 1 110 ? -21.530 0.779 16.588 1.00 94.62 110 GLU A O 1
ATOM 866 N N . ALA A 1 111 ? -21.2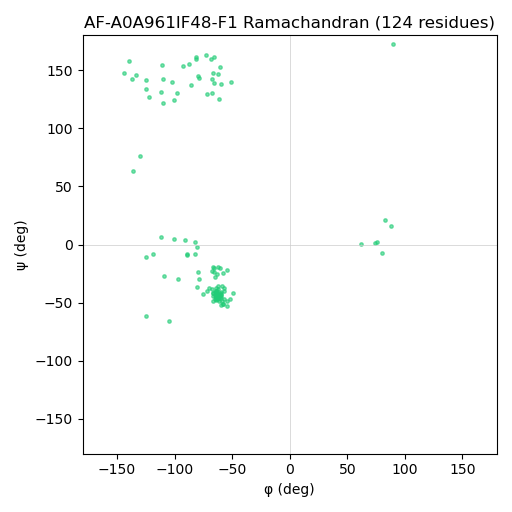16 -1.195 15.570 1.00 94.88 111 ALA A N 1
ATOM 867 C CA . ALA A 1 111 ? -21.426 -2.002 16.772 1.00 94.88 111 ALA A CA 1
ATOM 868 C C . ALA A 1 111 ? -20.384 -1.722 17.868 1.00 94.88 111 ALA A C 1
ATOM 870 O O . ALA A 1 111 ? -20.718 -1.667 19.055 1.00 94.88 111 ALA A O 1
ATOM 871 N N . LEU A 1 112 ? -19.116 -1.544 17.492 1.00 93.25 112 LEU A N 1
ATOM 872 C CA . LEU A 1 112 ? -18.047 -1.202 18.428 1.00 93.25 112 LEU A CA 1
ATOM 873 C C . LEU A 1 112 ? -18.179 0.248 18.918 1.00 93.25 112 LEU A C 1
ATOM 875 O O . LEU A 1 112 ? -18.022 0.508 20.111 1.00 93.25 112 LEU A O 1
ATOM 879 N N . HIS A 1 113 ? -18.545 1.187 18.047 1.00 92.44 113 HIS A N 1
ATOM 880 C CA . HIS A 1 113 ? -18.751 2.578 18.442 1.00 92.44 113 HIS A CA 1
ATOM 881 C C . HIS A 1 113 ? -19.899 2.699 19.453 1.00 92.44 113 HIS A C 1
ATOM 883 O O . HIS A 1 113 ? -19.734 3.324 20.500 1.00 92.44 113 HIS A O 1
ATOM 889 N N . GLY A 1 114 ? -21.014 1.994 19.215 1.00 93.25 114 GLY A N 1
ATOM 890 C CA . GLY A 1 114 ? -22.154 1.935 20.137 1.00 93.25 114 GLY A CA 1
ATOM 891 C C . GLY A 1 114 ? -21.823 1.355 21.521 1.00 93.25 114 GLY A C 1
ATOM 892 O O . GLY A 1 114 ? -22.527 1.625 22.490 1.00 93.25 114 GLY A O 1
ATOM 893 N N . ARG A 1 115 ? -20.721 0.603 21.651 1.00 91.69 115 ARG A N 1
ATOM 894 C CA . ARG A 1 115 ? -20.206 0.073 22.930 1.00 91.69 115 ARG A CA 1
ATOM 895 C C . ARG A 1 115 ? -19.204 1.011 23.622 1.00 91.69 115 ARG A C 1
ATOM 897 O O . ARG A 1 115 ? -18.644 0.653 24.660 1.00 91.69 115 ARG A O 1
ATOM 904 N N . GLY A 1 116 ? -18.969 2.201 23.069 1.00 92.50 116 GLY A N 1
ATOM 905 C CA . GLY A 1 116 ? -18.082 3.218 23.635 1.00 92.50 116 GLY A CA 1
ATOM 906 C C . GLY A 1 116 ? -16.598 3.014 23.322 1.00 92.50 116 GLY A C 1
ATOM 907 O O . GLY A 1 116 ? -15.751 3.536 24.051 1.00 92.50 116 GLY A O 1
ATOM 908 N N . TYR A 1 117 ? -16.265 2.251 22.274 1.00 94.50 117 TYR A N 1
ATOM 909 C CA . TYR A 1 117 ? -14.895 2.189 21.760 1.00 94.50 117 TYR A CA 1
ATOM 910 C C . TYR A 1 117 ? -14.583 3.423 20.905 1.00 94.50 117 TYR A C 1
ATOM 912 O O . TYR A 1 117 ? -15.424 3.918 20.154 1.00 94.50 117 TYR A O 1
ATOM 920 N N . ARG A 1 118 ? -13.345 3.906 21.007 1.00 94.44 118 ARG A N 1
ATOM 921 C CA . ARG A 1 118 ? -12.782 4.957 20.151 1.00 94.44 118 ARG A CA 1
ATOM 922 C C . ARG A 1 118 ? -11.876 4.329 19.102 1.00 94.44 118 ARG A C 1
ATOM 924 O O . ARG A 1 118 ? -11.115 3.414 19.423 1.00 94.44 118 ARG A O 1
ATOM 931 N N . PHE A 1 119 ? -11.941 4.835 17.876 1.00 94.44 119 PHE A N 1
ATOM 932 C CA . PHE A 1 119 ? -11.151 4.333 16.755 1.00 94.44 119 PHE A CA 1
ATOM 933 C C . PHE A 1 119 ? -10.083 5.332 16.350 1.00 94.44 119 PHE A C 1
ATOM 935 O O . PHE A 1 119 ? -10.317 6.539 16.340 1.00 94.44 119 PHE A O 1
ATOM 942 N N . PHE A 1 120 ? -8.928 4.798 15.991 1.00 93.19 120 PHE A N 1
ATOM 943 C CA . PHE A 1 120 ? -7.799 5.536 15.454 1.00 93.19 120 PHE A CA 1
ATOM 944 C C . PHE A 1 120 ? -7.283 4.779 14.234 1.00 93.19 120 PHE A C 1
ATOM 946 O O . PHE A 1 120 ? -7.321 3.548 14.222 1.00 93.19 120 PHE A O 1
ATOM 953 N N . ALA A 1 121 ? -6.797 5.498 13.228 1.00 90.25 121 ALA A N 1
ATOM 954 C CA . ALA A 1 121 ? -6.046 4.888 12.141 1.00 90.25 121 ALA A CA 1
ATOM 955 C C . ALA A 1 121 ? -4.569 4.778 12.543 1.00 90.25 121 ALA A C 1
ATOM 957 O O . ALA A 1 121 ? -4.000 5.710 13.112 1.00 90.25 121 ALA A O 1
ATOM 958 N N . ALA A 1 122 ? -3.962 3.639 12.244 1.00 88.44 122 ALA A N 1
ATOM 959 C CA . ALA A 1 122 ? -2.544 3.351 12.380 1.00 88.44 122 ALA A CA 1
ATOM 960 C C . ALA A 1 122 ? -2.071 2.758 11.051 1.00 88.44 122 ALA A C 1
ATOM 962 O O . ALA A 1 122 ? -1.936 1.548 10.911 1.00 88.44 122 ALA A O 1
ATOM 963 N N . SER A 1 123 ? -1.899 3.634 10.063 1.00 82.06 123 SER A N 1
ATOM 964 C CA . SER A 1 123 ? -1.531 3.272 8.696 1.00 82.06 123 SER A CA 1
ATOM 965 C C . SER A 1 123 ? -0.114 3.744 8.375 1.00 82.06 123 SER A C 1
ATOM 967 O O . SER A 1 123 ? 0.370 4.724 8.942 1.00 82.06 123 SER A O 1
ATOM 969 N N . ASN A 1 124 ? 0.531 3.057 7.432 1.00 77.31 124 ASN A N 1
ATOM 970 C CA . ASN A 1 124 ? 1.802 3.473 6.834 1.00 77.31 124 ASN A CA 1
ATOM 971 C C . ASN A 1 124 ? 1.632 4.544 5.737 1.00 77.31 124 ASN A C 1
ATOM 973 O O . ASN A 1 124 ? 2.628 5.005 5.171 1.00 77.31 124 ASN A O 1
ATOM 977 N N . GLY A 1 125 ? 0.387 4.930 5.428 1.00 63.78 125 GLY A N 1
ATOM 978 C CA . GLY A 1 125 ? 0.066 6.069 4.571 1.00 63.78 125 GLY A CA 1
ATOM 979 C C . GLY A 1 125 ? 0.564 7.392 5.164 1.00 63.78 125 GLY A C 1
ATOM 980 O O . GLY A 1 125 ? 0.634 7.551 6.382 1.00 63.78 125 GLY A O 1
ATOM 981 N N . ARG A 1 126 ? 0.956 8.324 4.290 1.00 53.56 126 ARG A N 1
ATOM 982 C CA . ARG A 1 126 ? 1.389 9.680 4.663 1.00 53.56 126 ARG A CA 1
ATOM 983 C C . ARG A 1 126 ? 0.216 10.634 4.809 1.00 53.56 126 ARG A C 1
ATOM 985 O O . ARG A 1 126 ? -0.716 10.519 3.986 1.00 53.56 126 ARG A O 1
#

Solvent-accessible surface area (backbone atoms only — not comparable to full-atom values): 7486 Å² total; per-residue (Å²): 134,82,66,79,73,76,56,75,79,68,45,71,47,75,35,50,40,76,85,64,47,32,39,50,72,89,48,48,50,60,43,50,48,53,47,45,50,53,44,19,75,75,70,72,38,61,91,64,74,72,51,61,72,62,54,59,73,36,63,86,50,52,68,68,59,36,37,50,70,62,41,69,88,50,53,72,68,55,40,49,54,51,51,52,52,38,50,52,46,50,52,53,41,46,76,72,67,48,57,45,64,47,86,61,44,67,60,52,52,52,56,43,44,77,72,64,43,43,80,43,81,56,58,75,73,133

Secondary structure (DSSP, 8-state):
---GGGGTT--EEEE--BTTTEE-HHHHHHHHHHHHHHHHHHHS--S-PPPHHHHHTTTTS-HHHHHHHH-TTS-HHHHHHHHHHHHHHHHHHHHTT-SEEPTTHHHHHHHHHHTT-EEEE--S--

Mean predicted aligned error: 5.64 Å